Protein AF-A0A5J9VG12-F1 (afdb_monomer_lite)

Organism: NCBI:txid38414

pLDDT: mean 76.44, std 14.79, range [45.34, 95.44]

Secondary structure (DSSP, 8-state):
----PPPP-SSS-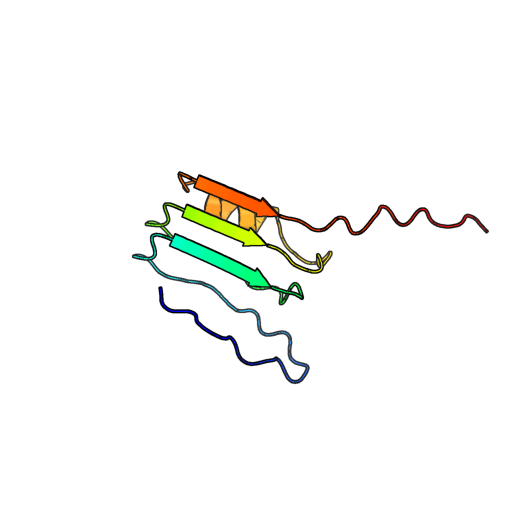---EE--TT--EEEEE-SB----EE---TT--EEEEE--B--TT--HHHHHHHTTT-SEEEEE------------

Foldseek 3Di:
DDDDDDDDDPPDLDAAEDDDCQDAEEEADDQAQSNYAYDANPNHAYYADENRADDPPHPVVRRCVNCVPHNYYHYHDDPPDPPPPPDD

Structure (mmCIF, N/CA/C/O backbone):
data_AF-A0A5J9VG12-F1
#
_entry.id   AF-A0A5J9VG12-F1
#
loop_
_atom_site.group_PDB
_atom_site.id
_atom_site.type_symbol
_atom_site.label_atom_id
_atom_site.label_alt_id
_atom_site.label_comp_id
_atom_site.label_asym_id
_atom_site.label_entity_id
_atom_site.label_seq_id
_atom_site.pdbx_PDB_ins_code
_atom_site.Cartn_x
_atom_site.Cartn_y
_atom_site.Cartn_z
_atom_site.occupancy
_atom_site.B_iso_or_equiv
_atom_site.auth_seq_id
_atom_site.auth_comp_id
_atom_site.auth_asym_id
_atom_site.auth_atom_id
_atom_site.pdbx_PDB_model_num
ATOM 1 N N . MET A 1 1 ? -7.346 -17.685 2.591 1.00 53.47 1 MET A N 1
ATOM 2 C CA . MET A 1 1 ? -6.586 -16.604 1.932 1.00 53.47 1 MET A CA 1
ATOM 3 C C . MET A 1 1 ? -6.754 -16.831 0.449 1.00 53.47 1 MET A C 1
ATOM 5 O O . MET A 1 1 ? -6.410 -17.912 -0.004 1.00 53.47 1 MET A O 1
ATOM 9 N N . GLU A 1 2 ? -7.375 -15.891 -0.253 1.00 56.88 2 GLU A N 1
ATOM 10 C CA . GLU A 1 2 ? -7.459 -15.920 -1.715 1.00 56.88 2 GLU A CA 1
ATOM 11 C C . GLU A 1 2 ? -6.303 -15.081 -2.260 1.00 56.88 2 GLU A C 1
ATOM 13 O O . GLU A 1 2 ? -6.053 -13.985 -1.757 1.00 56.88 2 GLU A O 1
ATOM 18 N N . PHE A 1 3 ? -5.576 -15.619 -3.236 1.00 62.66 3 PHE A N 1
ATOM 19 C CA . PHE A 1 3 ? -4.476 -14.932 -3.905 1.00 62.66 3 PHE A CA 1
ATOM 20 C C . PHE A 1 3 ? -4.934 -14.577 -5.315 1.00 62.66 3 PHE A C 1
ATOM 22 O O . PHE A 1 3 ? -5.380 -15.448 -6.061 1.00 62.66 3 PHE A O 1
ATOM 29 N N . LEU A 1 4 ? -4.849 -13.297 -5.668 1.00 65.81 4 LEU A N 1
ATOM 30 C CA . LEU A 1 4 ? -5.126 -12.828 -7.020 1.00 65.81 4 LEU A CA 1
ATOM 31 C C . LEU A 1 4 ? -3.800 -12.781 -7.776 1.00 65.81 4 LEU A C 1
ATOM 33 O O . LEU A 1 4 ? -2.944 -11.957 -7.467 1.00 65.81 4 LEU A O 1
ATOM 37 N N . LEU A 1 5 ? -3.631 -13.680 -8.743 1.00 62.75 5 LEU A N 1
ATOM 38 C CA . LEU A 1 5 ? -2.523 -13.613 -9.691 1.00 62.75 5 LEU A CA 1
ATOM 39 C C . LEU A 1 5 ? -2.894 -12.595 -10.770 1.00 62.75 5 LEU A C 1
ATOM 41 O O . LEU A 1 5 ? -3.885 -12.777 -11.481 1.00 62.75 5 LEU A O 1
ATOM 45 N N . LEU A 1 6 ? -2.132 -11.508 -10.854 1.00 64.50 6 LEU A N 1
ATOM 46 C CA . LEU A 1 6 ? -2.323 -10.496 -11.887 1.00 64.50 6 LEU A CA 1
ATOM 47 C C . LEU A 1 6 ? -1.679 -10.990 -13.196 1.00 64.50 6 LEU A C 1
ATOM 49 O O . LEU A 1 6 ? -0.585 -11.553 -13.150 1.00 64.50 6 LEU A O 1
ATOM 53 N N . PRO A 1 7 ? -2.350 -10.841 -14.354 1.00 59.91 7 PRO A N 1
ATOM 54 C CA . PRO A 1 7 ? -1.787 -11.250 -15.634 1.00 59.91 7 PRO A CA 1
ATOM 55 C C . PRO A 1 7 ? -0.554 -10.411 -15.982 1.00 59.91 7 PRO A C 1
ATOM 57 O O . PRO A 1 7 ? -0.558 -9.193 -15.798 1.00 59.91 7 PRO A O 1
ATOM 60 N N . ASP A 1 8 ? 0.470 -11.081 -16.514 1.00 56.31 8 ASP A N 1
ATOM 61 C CA . ASP A 1 8 ? 1.706 -10.445 -16.961 1.00 56.31 8 ASP A CA 1
ATOM 62 C C . ASP A 1 8 ? 1.421 -9.460 -18.102 1.00 56.31 8 ASP A C 1
ATOM 64 O O . ASP A 1 8 ? 0.606 -9.708 -19.003 1.00 56.31 8 ASP A O 1
ATOM 68 N N . SER A 1 9 ? 2.064 -8.301 -18.035 1.00 57.62 9 SER A N 1
ATOM 69 C CA . SER A 1 9 ? 1.827 -7.231 -18.980 1.00 57.62 9 SER A CA 1
ATOM 70 C C . SER A 1 9 ? 2.648 -7.469 -20.242 1.00 57.62 9 SER A C 1
ATOM 72 O O . SER A 1 9 ? 3.869 -7.363 -20.235 1.00 57.62 9 SER A O 1
ATOM 74 N N . ASN A 1 10 ? 1.987 -7.775 -21.359 1.00 53.19 10 ASN A N 1
ATOM 75 C CA . ASN A 1 10 ? 2.612 -7.816 -22.688 1.00 53.19 10 ASN A CA 1
ATOM 76 C C . ASN A 1 10 ? 3.051 -6.398 -23.139 1.00 53.19 10 ASN A C 1
ATOM 78 O O . ASN A 1 10 ? 2.508 -5.841 -24.091 1.00 53.19 10 ASN A O 1
ATOM 82 N N . GLY A 1 11 ? 4.001 -5.776 -22.434 1.00 53.81 11 GLY A N 1
ATOM 83 C CA . GLY A 1 11 ? 4.631 -4.499 -22.788 1.00 53.81 11 GLY A CA 1
ATOM 84 C C . GLY A 1 11 ? 3.790 -3.235 -22.565 1.00 53.81 11 GLY A C 1
ATOM 85 O O . GLY A 1 11 ? 4.221 -2.152 -22.951 1.00 53.81 11 GLY A O 1
ATOM 86 N N . GLY A 1 12 ? 2.604 -3.340 -21.959 1.00 53.03 12 GLY A N 1
ATOM 87 C CA . GLY A 1 12 ? 1.776 -2.191 -21.588 1.00 53.03 12 GLY A CA 1
ATOM 88 C C . GLY A 1 12 ? 1.807 -1.975 -20.081 1.00 53.03 12 GLY A C 1
ATOM 89 O O . GLY A 1 12 ? 1.351 -2.842 -19.350 1.00 53.03 12 GLY A O 1
ATOM 90 N N . HIS A 1 13 ? 2.305 -0.828 -19.614 1.00 54.88 13 HIS A N 1
ATOM 91 C CA . HIS A 1 13 ? 2.277 -0.451 -18.197 1.00 54.88 13 HIS A CA 1
ATOM 92 C C . HIS A 1 13 ? 0.826 -0.420 -17.675 1.00 54.88 13 HIS A C 1
ATOM 94 O O . HIS A 1 13 ? 0.126 0.590 -17.803 1.00 54.88 13 HIS A O 1
ATOM 100 N N . TYR A 1 14 ? 0.339 -1.530 -17.117 1.00 57.84 14 TYR A N 1
ATOM 101 C CA . TYR A 1 14 ? -0.974 -1.573 -16.484 1.00 57.84 14 TYR A CA 1
ATOM 102 C C . TYR A 1 14 ? -0.893 -0.855 -15.139 1.00 57.84 14 TYR A C 1
ATOM 104 O O . TYR A 1 14 ? -0.323 -1.359 -14.179 1.00 57.84 14 TYR A O 1
ATOM 112 N N . HIS A 1 15 ? -1.515 0.318 -15.055 1.00 69.38 15 HIS A N 1
ATOM 113 C CA . HIS A 1 15 ? -1.740 0.998 -13.785 1.00 69.38 15 HIS A CA 1
ATOM 114 C C . HIS A 1 15 ? -2.889 0.312 -13.045 1.00 69.38 15 HIS A C 1
ATOM 116 O O . HIS A 1 15 ? -4.052 0.704 -13.163 1.00 69.38 15 HIS A O 1
ATOM 122 N N . TRP A 1 16 ? -2.578 -0.745 -12.300 1.00 77.06 16 TRP A N 1
ATOM 123 C CA . TRP A 1 16 ? -3.557 -1.386 -11.430 1.00 77.06 16 TRP A CA 1
ATOM 124 C C . TRP A 1 16 ? -3.952 -0.435 -10.304 1.00 77.06 16 TRP A C 1
ATOM 126 O O . TRP A 1 16 ? -3.090 0.120 -9.628 1.00 77.06 16 TRP A O 1
ATOM 136 N N . VAL A 1 17 ? -5.255 -0.267 -10.077 1.00 83.69 17 VAL A N 1
ATOM 137 C CA . VAL A 1 17 ? -5.773 0.484 -8.928 1.00 83.69 17 VAL A CA 1
ATOM 138 C C . VAL A 1 17 ? -6.468 -0.489 -7.989 1.00 83.69 17 VAL A C 1
ATOM 140 O O . VAL A 1 17 ? -7.540 -1.016 -8.290 1.00 83.69 17 VAL A O 1
ATOM 143 N N . ILE A 1 18 ? -5.848 -0.727 -6.838 1.00 85.81 18 ILE A N 1
ATOM 144 C CA . ILE A 1 18 ? -6.394 -1.578 -5.788 1.00 85.81 18 ILE A CA 1
ATOM 145 C C . ILE A 1 18 ? -7.442 -0.769 -5.022 1.00 85.81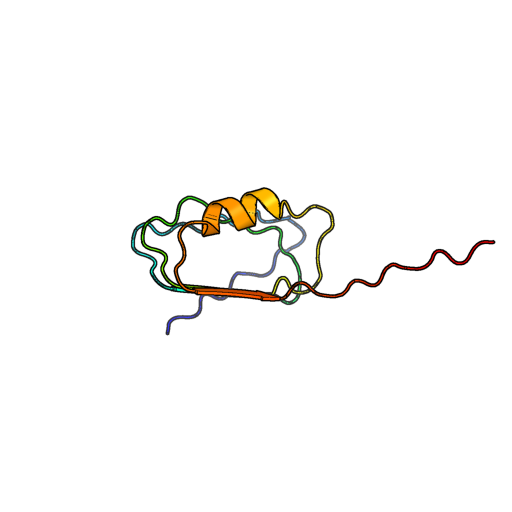 18 ILE A C 1
ATOM 147 O O . ILE A 1 18 ? -7.151 0.275 -4.436 1.00 85.81 18 ILE A O 1
ATOM 151 N N . GLN A 1 19 ? -8.672 -1.276 -5.032 1.00 84.69 19 GLN A N 1
ATOM 152 C CA . GLN A 1 19 ? -9.824 -0.711 -4.337 1.00 84.69 19 GLN A CA 1
ATOM 153 C C . GLN A 1 19 ? -10.557 -1.801 -3.556 1.00 84.69 19 GLN A C 1
ATOM 155 O O . GLN A 1 19 ? -10.516 -2.979 -3.910 1.00 84.69 19 GLN A O 1
ATOM 160 N N . GLY A 1 20 ? -11.247 -1.411 -2.489 1.00 85.75 20 GLY A N 1
ATOM 161 C CA . GLY A 1 20 ? -11.923 -2.372 -1.629 1.00 85.75 20 GLY A CA 1
ATOM 162 C C . GLY A 1 20 ? -12.413 -1.733 -0.339 1.00 85.75 20 GLY A C 1
ATOM 163 O O . GLY A 1 20 ? -1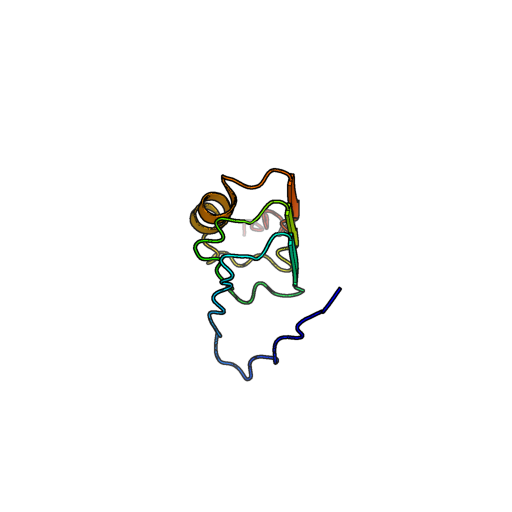1.706 -1.790 0.664 1.00 85.75 20 GLY A O 1
ATOM 164 N N . PRO A 1 21 ? -13.639 -1.181 -0.301 1.00 87.12 21 PRO A N 1
ATOM 165 C CA . PRO A 1 21 ? -14.135 -0.477 0.882 1.00 87.12 21 PRO A CA 1
ATOM 166 C C . PRO A 1 21 ? -14.253 -1.374 2.120 1.00 87.12 21 PRO A C 1
ATOM 168 O O . PRO A 1 21 ? -14.242 -0.872 3.237 1.00 87.12 21 PRO A O 1
ATOM 171 N N . LYS A 1 22 ? -14.344 -2.698 1.934 1.00 92.00 22 LYS A N 1
ATOM 172 C CA . LYS A 1 22 ? -14.400 -3.709 3.006 1.00 92.00 22 LYS A CA 1
ATOM 173 C C . LYS A 1 22 ? -13.099 -4.510 3.153 1.00 92.00 22 LYS A C 1
ATOM 175 O O . LYS A 1 22 ? -13.064 -5.470 3.921 1.00 92.00 22 LYS A O 1
ATOM 180 N N . LEU A 1 23 ? -12.050 -4.164 2.405 1.00 91.06 23 LEU A N 1
ATOM 181 C CA . LEU A 1 23 ? -10.774 -4.866 2.464 1.00 91.06 23 LEU A CA 1
ATOM 182 C C . LEU A 1 23 ? -10.090 -4.546 3.796 1.00 91.06 23 LEU A C 1
ATOM 184 O O . LEU A 1 23 ? -9.821 -3.386 4.083 1.00 91.06 23 LEU A O 1
ATOM 188 N N . ARG A 1 24 ? -9.824 -5.573 4.611 1.00 93.88 24 ARG A N 1
ATOM 189 C CA . ARG A 1 24 ? -9.209 -5.411 5.945 1.00 93.88 24 ARG A CA 1
ATOM 190 C C . ARG A 1 24 ? -7.721 -5.742 5.976 1.00 93.88 24 ARG A C 1
ATOM 192 O O . ARG A 1 24 ? -7.007 -5.244 6.843 1.00 93.88 24 ARG A O 1
ATOM 199 N N . SER A 1 25 ? -7.250 -6.564 5.041 1.00 93.25 25 SER A N 1
ATOM 200 C CA . SER A 1 25 ? -5.851 -6.976 4.945 1.00 93.25 25 SER A CA 1
ATOM 201 C C . SER A 1 25 ? -5.401 -6.942 3.493 1.00 93.25 25 SER A C 1
ATOM 203 O O . SER A 1 25 ? -6.075 -7.508 2.636 1.00 93.25 25 SER A O 1
ATOM 205 N N . LEU A 1 26 ? -4.250 -6.324 3.249 1.00 91.12 26 LEU A N 1
ATOM 206 C CA . LEU A 1 26 ? -3.592 -6.253 1.950 1.00 91.12 26 LEU A CA 1
ATOM 207 C C . LEU A 1 26 ? -2.180 -6.835 2.073 1.00 91.12 26 LEU A C 1
ATOM 209 O O . LEU A 1 26 ? -1.451 -6.490 3.002 1.00 91.12 26 LEU A O 1
ATOM 213 N N . SER A 1 27 ? -1.825 -7.727 1.150 1.00 91.19 27 SER A N 1
ATOM 214 C CA . SER A 1 27 ? -0.472 -8.261 0.993 1.00 91.19 27 SER A CA 1
ATOM 215 C C . SER A 1 27 ? -0.074 -8.090 -0.463 1.00 91.19 27 SER A C 1
ATOM 217 O O . SER A 1 27 ? -0.781 -8.587 -1.338 1.00 91.19 27 SER A O 1
ATOM 219 N N . ILE A 1 28 ? 1.020 -7.382 -0.707 1.00 86.69 28 ILE A N 1
ATOM 220 C CA . ILE A 1 28 ? 1.604 -7.201 -2.033 1.00 86.69 28 ILE A CA 1
ATOM 221 C C . ILE A 1 28 ? 3.010 -7.779 -1.984 1.00 86.69 28 ILE A C 1
ATOM 223 O O . ILE A 1 28 ? 3.811 -7.376 -1.143 1.00 86.69 28 ILE A O 1
ATOM 227 N N . ASP A 1 29 ? 3.261 -8.736 -2.866 1.00 84.75 29 ASP A N 1
ATOM 228 C CA . ASP A 1 29 ? 4.547 -9.393 -3.053 1.00 84.75 29 ASP A CA 1
ATOM 229 C C . ASP A 1 29 ? 4.831 -9.370 -4.555 1.00 84.75 29 ASP A C 1
ATOM 231 O O . ASP A 1 29 ? 4.197 -10.093 -5.328 1.00 84.75 29 ASP A O 1
ATOM 235 N N . THR A 1 30 ? 5.668 -8.426 -4.980 1.00 74.88 30 THR A N 1
ATOM 236 C CA . THR A 1 30 ? 5.969 -8.184 -6.394 1.00 74.88 30 THR A CA 1
ATOM 237 C C . THR A 1 30 ? 7.460 -8.309 -6.626 1.00 74.88 30 THR A C 1
ATOM 239 O O . THR A 1 30 ? 8.243 -7.806 -5.829 1.00 74.88 30 THR A O 1
ATOM 242 N N . VAL A 1 31 ? 7.862 -8.925 -7.739 1.00 71.44 31 VAL A N 1
ATOM 243 C CA . VAL A 1 31 ? 9.273 -8.961 -8.161 1.00 71.44 31 VAL A CA 1
ATOM 244 C C . VAL A 1 31 ? 9.663 -7.640 -8.834 1.00 71.44 31 VAL A C 1
ATOM 246 O O . VAL A 1 31 ? 10.743 -7.114 -8.578 1.00 71.44 31 VAL A O 1
ATOM 249 N N . SER A 1 32 ? 8.768 -7.069 -9.640 1.00 72.31 32 SER A N 1
ATOM 250 C CA . SER A 1 32 ? 8.908 -5.771 -10.305 1.00 72.31 32 SER A CA 1
ATOM 251 C C . SER A 1 32 ? 7.911 -4.758 -9.759 1.00 72.31 32 SER A C 1
ATOM 253 O O . SER A 1 32 ? 6.781 -5.095 -9.409 1.00 72.31 32 SER A O 1
ATOM 255 N N . ASP A 1 33 ? 8.312 -3.490 -9.712 1.00 73.06 33 ASP A N 1
ATOM 256 C CA . ASP A 1 33 ? 7.380 -2.412 -9.416 1.00 73.06 33 ASP A CA 1
ATOM 257 C C . ASP A 1 33 ? 6.486 -2.126 -10.634 1.00 73.06 33 ASP A C 1
ATOM 259 O O . ASP A 1 33 ? 6.784 -1.273 -11.470 1.00 73.06 33 ASP A O 1
ATOM 263 N N . ASP A 1 34 ? 5.360 -2.837 -10.721 1.00 74.00 34 ASP A N 1
ATOM 264 C CA . ASP A 1 34 ? 4.373 -2.713 -11.808 1.00 74.00 34 ASP A CA 1
ATOM 265 C C . ASP A 1 34 ? 3.524 -1.424 -11.722 1.00 74.00 34 ASP A C 1
ATOM 267 O O . ASP A 1 34 ? 2.426 -1.340 -12.271 1.00 74.00 34 ASP A O 1
ATOM 271 N N . ASN A 1 35 ? 3.996 -0.411 -10.987 1.00 76.38 35 ASN A N 1
ATOM 272 C CA . ASN A 1 35 ? 3.360 0.895 -10.798 1.00 76.38 35 ASN A CA 1
ATOM 273 C C . ASN A 1 35 ? 1.882 0.840 -10.351 1.00 76.38 35 ASN A C 1
ATOM 275 O O . ASN A 1 35 ? 1.068 1.715 -10.671 1.00 76.38 35 ASN A O 1
ATOM 279 N N . TRP A 1 36 ? 1.522 -0.201 -9.593 1.00 81.69 36 TRP A N 1
ATOM 280 C CA . TRP A 1 36 ? 0.212 -0.318 -8.963 1.00 81.69 36 TRP A CA 1
ATOM 281 C C . TRP A 1 36 ? -0.017 0.828 -7.971 1.00 81.69 36 TRP A C 1
ATOM 283 O O . TRP A 1 36 ? 0.898 1.282 -7.279 1.00 81.69 36 TRP A O 1
ATOM 293 N N . GLN A 1 37 ? -1.267 1.258 -7.861 1.00 83.25 37 GLN A N 1
ATOM 294 C CA . GLN A 1 37 ? -1.717 2.294 -6.943 1.00 83.25 37 GLN A CA 1
ATOM 295 C C . GLN A 1 37 ? -2.746 1.718 -5.980 1.00 83.25 37 GLN A C 1
ATOM 297 O O . GLN A 1 37 ? -3.542 0.846 -6.329 1.00 83.25 37 GLN A O 1
ATOM 302 N N . ILE A 1 38 ? -2.762 2.252 -4.768 1.00 85.81 38 ILE A N 1
ATOM 303 C CA . ILE A 1 38 ? -3.892 2.087 -3.859 1.00 85.81 38 ILE A CA 1
ATOM 304 C C . ILE A 1 38 ? -4.755 3.337 -3.936 1.00 85.81 38 ILE A C 1
ATOM 306 O O . ILE A 1 38 ? -4.247 4.456 -4.040 1.00 85.81 38 ILE A O 1
ATOM 310 N N . ASN A 1 39 ? -6.063 3.134 -3.908 1.00 82.44 39 ASN A N 1
ATOM 311 C CA . ASN A 1 39 ? -7.008 4.214 -3.682 1.00 82.44 39 ASN A CA 1
ATOM 312 C C . ASN A 1 39 ? -7.515 4.147 -2.236 1.00 82.44 39 ASN A C 1
ATOM 314 O O . ASN A 1 39 ? -6.898 3.507 -1.386 1.00 82.44 39 ASN A O 1
ATOM 318 N N . ASP A 1 40 ? -8.632 4.803 -1.951 1.00 79.12 40 ASP A N 1
ATOM 319 C CA . ASP A 1 40 ? -9.202 4.830 -0.614 1.00 79.12 40 ASP A CA 1
ATOM 320 C C . ASP A 1 40 ? -9.624 3.419 -0.149 1.00 79.12 40 ASP A C 1
ATOM 322 O O . ASP A 1 40 ? -10.492 2.762 -0.739 1.00 79.12 40 ASP A O 1
ATOM 326 N N . LEU A 1 41 ? -8.977 2.929 0.911 1.00 89.62 41 LEU A N 1
ATOM 327 C CA . LEU A 1 41 ? -9.211 1.612 1.512 1.00 89.62 41 LEU A CA 1
ATOM 328 C C . LEU A 1 41 ? -9.690 1.786 2.964 1.00 89.62 41 LEU A C 1
ATOM 330 O O . LEU A 1 41 ? -8.984 1.395 3.893 1.00 89.62 41 LEU A O 1
ATOM 334 N N . PRO A 1 42 ? -10.881 2.365 3.204 1.00 88.88 42 PRO A N 1
ATOM 335 C CA . PRO A 1 42 ? -11.291 2.887 4.514 1.00 88.88 42 PRO A CA 1
ATOM 336 C C . PRO A 1 42 ? -11.356 1.842 5.639 1.00 88.88 42 PRO A C 1
ATOM 338 O O . PRO A 1 42 ? -11.218 2.190 6.808 1.00 88.88 42 PRO A O 1
ATOM 341 N N . SER A 1 43 ? -11.548 0.561 5.308 1.00 93.19 43 SER A N 1
ATOM 342 C CA . SER A 1 43 ? -11.587 -0.534 6.295 1.00 93.19 43 SER A CA 1
ATOM 343 C C . SER A 1 43 ? -10.246 -1.254 6.477 1.00 93.19 43 SER A C 1
ATOM 345 O O . SER A 1 43 ? -10.200 -2.274 7.168 1.00 93.19 43 SER A O 1
ATOM 347 N N . LEU A 1 44 ? -9.170 -0.784 5.839 1.00 94.06 44 LEU A N 1
ATOM 348 C CA . LEU A 1 44 ? -7.882 -1.467 5.864 1.00 94.06 44 LEU A CA 1
ATOM 349 C C . LEU A 1 44 ? -7.247 -1.376 7.250 1.00 94.06 44 LEU A C 1
ATOM 351 O O . LEU A 1 44 ? -6.997 -0.300 7.783 1.00 94.06 44 LEU A O 1
ATOM 355 N N . GLU A 1 45 ? -6.955 -2.532 7.835 1.00 95.44 45 GLU A N 1
ATOM 356 C CA . GLU A 1 45 ? -6.344 -2.624 9.161 1.00 95.44 45 GLU A CA 1
ATOM 357 C C . GLU A 1 45 ? -4.874 -3.027 9.082 1.00 95.44 45 GLU A C 1
ATOM 359 O O . GLU A 1 45 ? -4.080 -2.629 9.938 1.00 95.44 45 GLU A O 1
ATOM 364 N N . LYS A 1 46 ? -4.516 -3.822 8.069 1.00 95.31 46 LYS A N 1
ATOM 365 C CA . LYS A 1 46 ? -3.182 -4.390 7.896 1.00 95.31 46 LYS A CA 1
ATOM 366 C C . LYS A 1 46 ? -2.715 -4.274 6.447 1.00 95.31 46 LYS A C 1
ATOM 368 O O . LYS A 1 46 ? -3.432 -4.694 5.539 1.00 95.31 46 LYS A O 1
ATOM 373 N N . ALA A 1 47 ? -1.491 -3.793 6.264 1.00 93.44 47 ALA A N 1
ATOM 374 C CA . ALA A 1 47 ? -0.797 -3.791 4.984 1.00 93.44 47 ALA A CA 1
ATOM 375 C C . ALA A 1 47 ? 0.608 -4.391 5.134 1.00 93.44 47 ALA A C 1
ATOM 377 O O . ALA A 1 47 ? 1.383 -3.968 5.996 1.00 93.44 47 ALA A O 1
ATOM 378 N N . GLU A 1 48 ? 0.926 -5.371 4.293 1.00 92.94 48 GLU A N 1
ATOM 379 C CA . GLU A 1 48 ? 2.286 -5.864 4.067 1.00 92.94 48 GLU A CA 1
ATOM 380 C C . GLU A 1 48 ? 2.631 -5.656 2.595 1.00 92.94 48 GLU A C 1
ATOM 382 O O . GLU A 1 48 ? 1.906 -6.124 1.720 1.00 92.94 48 GLU A O 1
ATOM 387 N N . ILE A 1 49 ? 3.687 -4.895 2.326 1.00 89.25 49 ILE A N 1
ATOM 388 C CA . ILE A 1 49 ? 4.052 -4.485 0.971 1.00 89.25 49 ILE A CA 1
ATOM 389 C C . ILE A 1 49 ? 5.539 -4.738 0.776 1.00 89.25 49 ILE A C 1
ATOM 391 O O . ILE A 1 49 ? 6.363 -4.141 1.472 1.00 89.25 49 ILE A O 1
ATOM 395 N N . ASP A 1 50 ? 5.861 -5.600 -0.179 1.00 87.19 50 ASP A N 1
ATOM 396 C CA . ASP A 1 50 ? 7.192 -5.728 -0.754 1.00 87.19 50 ASP A CA 1
ATOM 397 C C . ASP A 1 50 ? 7.189 -5.065 -2.133 1.00 87.19 50 ASP A C 1
ATOM 399 O O . ASP A 1 50 ? 6.477 -5.494 -3.041 1.00 87.19 50 ASP A O 1
ATOM 403 N N . CYS A 1 51 ? 7.932 -3.966 -2.263 1.00 76.50 51 CYS A N 1
ATOM 404 C CA . CYS A 1 51 ? 7.984 -3.180 -3.493 1.00 76.50 51 CYS A CA 1
ATOM 405 C C . CYS A 1 51 ? 8.923 -3.775 -4.561 1.00 76.50 51 CYS A C 1
ATOM 407 O O . CYS A 1 51 ? 9.155 -3.108 -5.569 1.00 76.50 51 CYS A O 1
ATOM 409 N N . GLY A 1 52 ? 9.470 -4.982 -4.368 1.00 77.12 52 GLY A N 1
ATOM 410 C CA . GLY A 1 52 ? 10.218 -5.691 -5.409 1.00 77.12 52 GLY A CA 1
ATOM 411 C C . GLY A 1 52 ? 11.440 -4.925 -5.879 1.00 77.12 52 GLY A C 1
ATOM 412 O O . GLY A 1 52 ? 12.238 -4.506 -5.059 1.00 77.12 52 GLY A O 1
ATOM 413 N N . GLU A 1 53 ? 11.599 -4.733 -7.187 1.00 75.44 53 GLU A N 1
ATOM 414 C CA . GLU A 1 53 ? 12.552 -3.814 -7.807 1.00 75.44 53 GLU A CA 1
ATOM 415 C C . GLU A 1 53 ? 12.003 -2.373 -7.865 1.00 75.44 53 GLU A C 1
ATOM 417 O O . GLU A 1 53 ? 11.208 -2.046 -8.739 1.00 75.44 53 GLU A O 1
ATOM 422 N N . TYR A 1 54 ? 12.488 -1.486 -6.985 1.00 66.81 54 TYR A N 1
ATOM 423 C CA . TYR A 1 54 ? 12.002 -0.108 -6.834 1.00 66.81 54 TYR A CA 1
ATOM 424 C C . TYR A 1 54 ? 12.075 0.647 -8.160 1.00 66.81 54 TYR A C 1
ATOM 426 O O . TYR A 1 54 ? 13.162 0.754 -8.747 1.00 66.81 54 TYR A O 1
ATOM 434 N N . SER A 1 55 ? 10.931 1.191 -8.586 1.00 72.56 55 SER A N 1
ATOM 435 C CA . SER A 1 55 ? 10.853 2.134 -9.693 1.00 72.56 55 SER A CA 1
ATOM 436 C C . SER A 1 55 ? 11.061 3.563 -9.179 1.00 72.56 55 SER A C 1
ATOM 438 O O . SER A 1 55 ? 10.383 3.975 -8.234 1.00 72.56 55 SER A O 1
ATOM 440 N N . PRO A 1 56 ? 11.954 4.363 -9.793 1.00 70.31 56 PRO A N 1
ATOM 441 C CA . PRO A 1 56 ? 12.099 5.779 -9.455 1.00 70.31 56 PRO A CA 1
ATOM 442 C C . PRO A 1 56 ? 10.815 6.587 -9.700 1.00 70.31 56 PRO A C 1
ATOM 444 O O . PRO A 1 56 ? 10.655 7.647 -9.099 1.00 70.31 56 PRO A O 1
ATOM 447 N N . ASP A 1 57 ? 9.898 6.072 -10.521 1.00 74.25 57 ASP A N 1
ATOM 448 C CA . ASP A 1 57 ? 8.627 6.721 -10.849 1.00 74.25 57 ASP A CA 1
ATOM 449 C C . ASP A 1 57 ? 7.521 6.449 -9.813 1.00 74.25 57 ASP A C 1
ATOM 451 O O . ASP A 1 57 ? 6.430 7.020 -9.905 1.00 74.25 57 ASP A O 1
ATOM 455 N N . ARG A 1 58 ? 7.769 5.594 -8.809 1.00 78.88 58 ARG A N 1
ATOM 456 C CA . ARG A 1 58 ? 6.778 5.293 -7.773 1.00 78.88 58 ARG A CA 1
ATOM 457 C C . ARG A 1 58 ? 6.576 6.480 -6.838 1.00 78.88 58 ARG A C 1
ATOM 459 O O . ARG A 1 58 ? 7.472 6.892 -6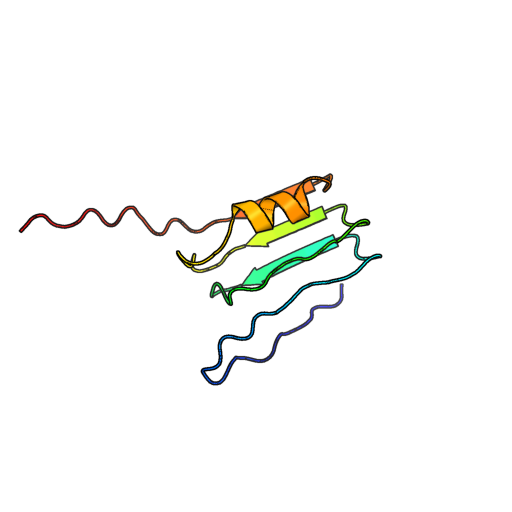.101 1.00 78.88 58 ARG A O 1
ATOM 466 N N . ASP A 1 59 ? 5.336 6.952 -6.771 1.00 81.75 59 ASP A N 1
ATOM 467 C CA . ASP A 1 59 ? 4.919 7.965 -5.803 1.00 81.75 59 ASP A CA 1
ATOM 468 C C . ASP A 1 59 ? 4.718 7.342 -4.409 1.00 81.75 59 ASP A C 1
ATOM 470 O O . ASP A 1 59 ? 3.617 6.942 -4.007 1.00 81.75 59 ASP A O 1
ATOM 474 N N . LEU A 1 60 ? 5.818 7.242 -3.657 1.00 80.38 60 LEU A N 1
ATOM 475 C CA . LEU A 1 60 ? 5.813 6.712 -2.295 1.00 80.38 60 LEU A CA 1
ATOM 476 C C . LEU A 1 60 ? 4.977 7.580 -1.343 1.00 80.38 60 LEU A C 1
ATOM 478 O O . LEU A 1 60 ? 4.364 7.051 -0.419 1.00 80.38 60 LEU A O 1
ATOM 482 N N . VAL A 1 61 ? 4.905 8.896 -1.563 1.00 85.06 61 VAL A N 1
ATOM 483 C CA . VAL A 1 61 ? 4.106 9.802 -0.721 1.00 85.06 61 VAL A CA 1
ATOM 484 C C . VAL A 1 61 ? 2.625 9.476 -0.872 1.00 85.06 61 VAL A C 1
ATOM 486 O O . VAL A 1 61 ? 1.915 9.337 0.129 1.00 85.06 61 VAL A O 1
ATOM 489 N N . LYS A 1 62 ? 2.160 9.280 -2.107 1.00 85.19 62 LYS A N 1
ATOM 490 C CA . LYS A 1 62 ? 0.785 8.867 -2.389 1.00 85.19 62 LYS A CA 1
ATOM 491 C C . LYS A 1 62 ? 0.483 7.483 -1.818 1.00 85.19 62 LYS A C 1
ATOM 493 O O . LYS A 1 62 ? -0.562 7.312 -1.189 1.00 85.19 62 LYS A O 1
ATOM 498 N N . LEU A 1 63 ? 1.408 6.527 -1.957 1.00 86.00 63 LEU A N 1
ATOM 499 C CA . LEU A 1 63 ? 1.278 5.200 -1.346 1.00 86.00 63 LEU A CA 1
ATOM 500 C C . LEU A 1 63 ? 1.120 5.296 0.177 1.00 86.00 63 LEU A C 1
ATOM 502 O O . LEU A 1 63 ? 0.188 4.737 0.744 1.00 86.00 63 LEU A O 1
ATOM 506 N N . MET A 1 64 ? 2.007 6.024 0.848 1.00 87.19 64 MET A N 1
ATOM 507 C CA . MET A 1 64 ? 1.977 6.146 2.305 1.00 87.19 64 MET A CA 1
ATOM 508 C C . MET A 1 64 ? 0.730 6.887 2.792 1.00 87.19 64 MET A C 1
ATOM 510 O O . MET A 1 64 ? 0.167 6.523 3.822 1.00 87.19 64 MET A O 1
ATOM 514 N N . THR A 1 65 ? 0.253 7.875 2.030 1.00 88.12 65 THR A N 1
ATOM 515 C CA . THR A 1 65 ? -0.987 8.605 2.334 1.00 88.12 65 THR A CA 1
ATOM 516 C C . THR A 1 65 ? -2.201 7.676 2.322 1.00 88.12 65 THR A C 1
ATOM 518 O O . THR A 1 65 ? -2.998 7.707 3.256 1.00 88.12 65 THR A O 1
ATOM 521 N N . GLY A 1 66 ? -2.310 6.790 1.326 1.00 86.31 66 GLY A N 1
ATOM 522 C CA . GLY A 1 66 ? -3.393 5.800 1.251 1.00 86.31 66 GLY A CA 1
ATOM 523 C C . GLY A 1 66 ? -3.343 4.719 2.341 1.00 86.31 66 GLY A C 1
ATOM 524 O O . GLY A 1 66 ? -4.310 3.981 2.519 1.00 86.31 66 GLY A O 1
ATOM 525 N N . LEU A 1 67 ? -2.232 4.624 3.079 1.00 90.00 67 LEU A N 1
ATOM 526 C CA . LEU A 1 67 ? -2.037 3.691 4.192 1.00 90.00 67 LEU A CA 1
ATOM 527 C C . LEU A 1 67 ? -2.015 4.388 5.556 1.00 90.00 67 LEU A C 1
ATOM 529 O O . LEU A 1 67 ? -1.798 3.722 6.564 1.00 90.00 67 LEU A O 1
ATOM 533 N N . ALA A 1 68 ? -2.225 5.704 5.625 1.00 89.06 68 ALA A N 1
ATOM 534 C CA . ALA A 1 68 ? -2.008 6.476 6.849 1.00 89.06 68 ALA A CA 1
ATOM 535 C C . ALA A 1 68 ? -2.874 6.014 8.039 1.00 89.06 68 ALA A C 1
ATOM 537 O O . ALA A 1 68 ? -2.497 6.210 9.193 1.00 89.06 68 ALA A O 1
ATOM 538 N N . HIS A 1 69 ? -4.023 5.388 7.775 1.00 89.12 69 HIS A N 1
ATOM 539 C CA . HIS A 1 69 ? -4.975 4.912 8.782 1.00 89.12 69 HIS A CA 1
ATOM 540 C C . HIS A 1 69 ? -4.792 3.444 9.192 1.00 89.12 69 HIS A C 1
ATOM 542 O O . HIS A 1 69 ? -5.516 2.973 10.076 1.00 89.12 69 HIS A O 1
ATOM 548 N N . VAL A 1 70 ? -3.861 2.696 8.585 1.00 93.00 70 VAL A N 1
ATOM 549 C CA . VAL A 1 70 ? -3.693 1.271 8.912 1.00 93.00 70 VAL A CA 1
ATOM 550 C C . VAL A 1 70 ? -3.100 1.089 10.309 1.00 93.00 70 VAL A C 1
ATOM 552 O O . VAL A 1 70 ? -2.213 1.818 10.745 1.00 93.00 70 VAL A O 1
ATOM 555 N N . LYS A 1 71 ? -3.554 0.055 11.023 1.00 94.44 71 LYS A N 1
ATOM 556 C CA . LYS A 1 71 ? -3.076 -0.253 12.383 1.00 94.44 71 LYS A CA 1
ATOM 557 C C . LYS A 1 71 ? -1.743 -0.994 12.378 1.00 94.44 71 LYS A C 1
ATOM 559 O O . LYS A 1 71 ? -1.023 -0.979 13.373 1.00 94.44 71 LYS A O 1
ATOM 564 N N . LYS A 1 72 ? -1.449 -1.714 11.295 1.00 95.25 72 LYS A N 1
ATOM 565 C CA . LYS A 1 72 ? -0.216 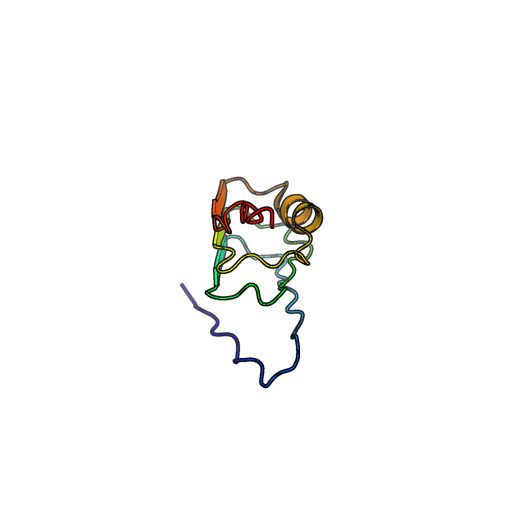-2.482 11.114 1.00 95.25 72 LYS A CA 1
ATOM 566 C C . LYS A 1 72 ? 0.296 -2.289 9.697 1.00 95.25 72 LYS A C 1
ATOM 568 O O . LYS A 1 72 ? -0.375 -2.689 8.747 1.00 95.25 72 LYS A O 1
ATOM 573 N N . LEU A 1 73 ? 1.491 -1.723 9.587 1.00 93.38 73 LEU A N 1
ATOM 574 C CA . LEU A 1 73 ? 2.188 -1.519 8.326 1.00 93.38 73 LEU A CA 1
ATOM 575 C C . LEU A 1 73 ? 3.536 -2.236 8.363 1.00 93.38 73 LEU A C 1
ATOM 577 O O . LEU A 1 73 ? 4.326 -2.033 9.285 1.00 93.38 73 LEU A O 1
ATOM 581 N N . LYS A 1 74 ? 3.800 -3.041 7.338 1.00 92.75 74 LYS A N 1
ATOM 582 C CA . LYS A 1 74 ? 5.131 -3.543 7.007 1.00 92.75 74 LYS A CA 1
ATOM 583 C C . LYS A 1 74 ? 5.425 -3.147 5.568 1.00 92.75 74 LYS A C 1
ATOM 585 O O . LYS A 1 74 ? 4.659 -3.500 4.675 1.00 92.75 74 LYS A O 1
ATOM 590 N N . ILE A 1 75 ? 6.522 -2.430 5.363 1.00 87.75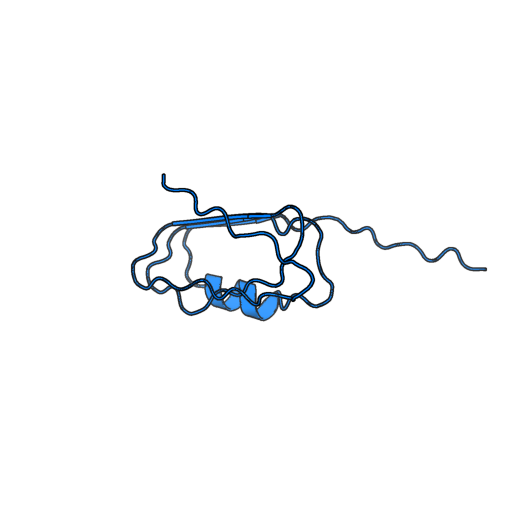 75 ILE A N 1
ATOM 591 C CA . ILE A 1 75 ? 6.997 -2.052 4.036 1.00 87.75 75 ILE A CA 1
ATOM 592 C C . ILE A 1 75 ? 8.445 -2.507 3.873 1.00 87.75 75 ILE A C 1
ATOM 594 O O . ILE A 1 75 ? 9.281 -2.253 4.742 1.00 87.75 75 ILE A O 1
ATOM 598 N N . ALA A 1 76 ? 8.719 -3.204 2.778 1.00 85.75 76 ALA A N 1
ATOM 599 C CA . ALA A 1 76 ? 10.057 -3.527 2.321 1.00 85.75 76 ALA A CA 1
ATOM 600 C C . ALA A 1 76 ? 10.288 -2.783 1.003 1.00 85.75 76 ALA A C 1
ATOM 602 O O . ALA A 1 76 ? 9.554 -2.956 0.034 1.00 85.75 76 ALA A O 1
ATOM 603 N N . VAL A 1 77 ? 11.289 -1.906 0.999 1.00 74.44 77 VAL A N 1
ATOM 604 C CA . VAL A 1 77 ? 11.765 -1.223 -0.204 1.00 74.44 77 VAL A CA 1
ATOM 605 C C . VAL A 1 77 ? 13.151 -1.791 -0.483 1.00 74.44 77 VAL A C 1
ATOM 607 O O . VAL A 1 77 ? 13.982 -1.798 0.434 1.00 74.44 77 VAL A O 1
ATOM 610 N N . PRO A 1 78 ? 13.431 -2.299 -1.690 1.00 69.88 78 PRO A N 1
ATOM 611 C CA . PRO A 1 78 ? 14.750 -2.832 -1.993 1.00 69.88 78 PRO A CA 1
ATOM 612 C C . PRO A 1 78 ? 15.804 -1.731 -1.892 1.00 69.88 78 PRO A C 1
ATOM 614 O O . PRO A 1 78 ? 15.600 -0.575 -2.273 1.00 69.88 78 PRO A O 1
ATOM 617 N N . GLN A 1 79 ? 16.997 -2.118 -1.462 1.00 59.97 79 GLN A N 1
ATOM 618 C CA . GLN A 1 79 ? 18.178 -1.296 -1.657 1.00 59.97 79 GLN A CA 1
ATOM 619 C C . GLN A 1 79 ? 18.595 -1.385 -3.127 1.00 59.97 79 GLN A C 1
ATOM 621 O O . GLN A 1 79 ? 19.514 -2.128 -3.471 1.00 59.97 79 GLN A O 1
ATOM 626 N N . ARG A 1 80 ? 17.990 -0.592 -4.019 1.00 57.53 80 ARG A N 1
ATOM 627 C CA . ARG A 1 80 ? 18.781 -0.143 -5.170 1.00 57.53 80 ARG A CA 1
ATOM 628 C C . ARG A 1 80 ? 19.787 0.854 -4.615 1.00 57.53 80 ARG A C 1
ATOM 630 O O . ARG A 1 80 ? 19.485 2.022 -4.398 1.00 57.53 80 ARG A O 1
ATOM 637 N N . LEU A 1 81 ? 20.939 0.283 -4.260 1.00 50.56 81 LEU A N 1
ATOM 638 C CA . LEU A 1 81 ? 22.194 0.922 -3.901 1.00 50.56 81 LEU A CA 1
ATOM 639 C C . LEU A 1 81 ? 22.266 2.309 -4.528 1.00 50.56 81 LEU A C 1
ATOM 641 O O . LEU A 1 81 ? 22.051 2.435 -5.733 1.00 50.56 81 LEU A O 1
ATOM 645 N N . CYS A 1 82 ? 22.649 3.311 -3.735 1.00 45.34 82 CYS A N 1
ATOM 646 C CA . CYS A 1 82 ? 23.413 4.435 -4.249 1.00 45.34 82 CYS A CA 1
ATOM 647 C C . CYS A 1 82 ? 24.445 3.853 -5.223 1.00 45.34 82 CYS A C 1
ATOM 649 O O . CYS A 1 82 ? 25.473 3.326 -4.788 1.00 45.34 82 CYS A O 1
ATOM 651 N N . GLN A 1 83 ? 24.153 3.855 -6.524 1.00 51.62 83 GLN A N 1
ATOM 652 C CA . GLN A 1 83 ? 25.144 3.549 -7.529 1.00 51.62 83 GLN A CA 1
ATOM 653 C C . GLN A 1 83 ? 26.096 4.725 -7.414 1.00 51.62 83 GLN A C 1
ATOM 655 O O . GLN A 1 83 ? 25.820 5.823 -7.889 1.00 51.62 83 GLN A O 1
ATOM 660 N N . LYS A 1 84 ? 27.164 4.531 -6.633 1.00 48.12 84 LYS A N 1
ATOM 661 C CA . LYS A 1 84 ? 28.323 5.407 -6.665 1.00 48.12 84 LYS A CA 1
ATOM 662 C C . LYS A 1 84 ? 28.698 5.475 -8.135 1.00 48.12 84 LYS A C 1
ATOM 664 O O . LYS A 1 84 ? 29.174 4.480 -8.676 1.00 48.12 84 LYS A O 1
ATOM 669 N N . ASN A 1 85 ? 28.428 6.610 -8.772 1.00 45.34 85 ASN A N 1
ATOM 670 C CA . ASN A 1 85 ? 28.988 6.908 -10.077 1.00 45.34 85 ASN A CA 1
ATOM 671 C C . ASN A 1 85 ? 30.493 6.618 -9.979 1.00 45.34 85 ASN A C 1
ATOM 673 O O . ASN A 1 85 ? 31.141 7.195 -9.097 1.00 45.34 85 ASN A O 1
ATOM 677 N N . PRO A 1 86 ? 31.067 5.725 -10.801 1.00 49.53 86 PRO A N 1
ATOM 678 C CA . PRO A 1 86 ? 32.500 5.736 -10.972 1.00 49.53 86 PRO A CA 1
ATOM 679 C C . PRO A 1 86 ? 32.805 7.052 -11.681 1.00 49.53 86 PRO A C 1
ATOM 681 O O . PRO A 1 86 ? 32.424 7.261 -12.830 1.00 49.53 86 PRO A O 1
ATOM 684 N N . THR A 1 87 ? 33.392 7.984 -10.938 1.00 55.06 87 THR A N 1
ATOM 685 C CA . THR A 1 87 ? 33.987 9.198 -11.483 1.00 55.06 87 THR A CA 1
ATOM 686 C C . THR A 1 87 ? 34.986 8.767 -12.560 1.00 55.06 87 THR A C 1
ATOM 688 O O . THR A 1 87 ? 35.915 8.021 -12.244 1.00 55.06 87 THR A O 1
ATOM 691 N N . PHE A 1 88 ? 34.745 9.161 -13.813 1.00 53.53 88 PHE A N 1
ATOM 692 C CA . PHE A 1 88 ? 35.746 9.087 -14.880 1.00 53.53 88 PHE A CA 1
ATOM 693 C C . PHE A 1 88 ? 36.824 10.149 -14.660 1.00 53.53 88 PHE A C 1
ATOM 695 O O . PHE A 1 88 ? 36.466 11.247 -14.167 1.00 53.53 88 PHE A O 1
#

Sequence (88 aa):
MEFLLLPDSNGGHYHWVIQGPKLRSLSIDTVSDDNWQINDLPSLEKAEIDCGEYSPDRDLVKLMTGLAHVKKLKIAVPQRLCQKNPTF

Radius of gyration: 14.79 Å; chains: 1; bounding box: 50×26×35 Å